Protein AF-A0A9D1R041-F1 (afdb_monomer)

Secondary structure (DSSP, 8-state):
-PPPHHHHHHHHHHHHHHHHHHHHTTS-EEEEHHHH-TT-SB-TTTSSBPHHHHHHHHHHHHHHHTTSEE-SEEETTEEEEEEE-HHHHHHHHS--TTS-SS--HHHHHHHHHHHT-HHHHHHHHHHHHHHHHHTS---------

Radius of gyration: 16.15 Å; Cα contacts (8 Å, |Δi|>4): 208; chains: 1; bounding box: 32×43×57 Å

Organism: NCBI:txid2838482

pLDDT: mean 85.22, std 13.16, range [47.84, 97.69]

Solvent-accessible surface area (backbone atoms only — not comparable to full-atom values): 7957 Å² total; per-residue (Å²): 132,82,73,57,69,69,59,51,50,38,24,50,31,49,31,39,50,49,30,56,32,62,74,39,58,91,52,58,41,70,49,42,38,46,79,50,35,84,71,14,43,65,36,88,88,74,70,40,63,28,77,50,20,48,48,44,50,52,42,53,54,50,39,35,77,70,47,32,33,46,60,78,45,83,48,99,59,38,35,32,54,30,32,60,29,71,58,29,48,52,32,26,60,38,62,48,87,88,48,98,52,100,47,26,38,41,59,48,24,37,50,22,59,75,67,69,38,64,72,57,21,46,53,38,38,52,50,36,58,59,49,48,56,78,70,53,81,76,81,73,79,77,76,73,130

Nearest PDB structures (foldseek):
  6qpw-assembly1_B  TM=5.781E-01  e=1.685E+00  Saccharomyces cerevisiae S288C
  4a0c-assembly2_C  TM=5.973E-01  e=3.745E+00  Homo sapiens
  1fp1-assembly1_D-2  TM=3.975E-01  e=1.267E+00  Medicago sativa
  5xg3-assembly1_C  TM=4.907E-01  e=4.197E+00  Bacillus subtilis
  5vxj-assembly2_C  TM=2.652E-01  e=6.391E-01  Shigella flexneri

Foldseek 3Di:
DDDDPLLLLLLQLLLQLLLVQVVQPPFFDKDFLCSSPVQWDQDPVPRATDPSVVSNLVSVVVCVVLQQWDFDDDDSGMTGRIHGDPLNVVLQQPDPPVDPDPHGLNRQSNVCSVVVPSVSSSVSSVSSVVSSVVVDPPPPPPPPD

Sequence (145 aa):
MSLPPNIERFNQNAAKIFSLLYESFPVPRSIGIGEIDIDAELSEATGELTPAGEVAHATFIWLEGSGYITFRKNMEVLFTDCVLTAKGLEVLNAIPSSLSTSQTAGEFVSKAVKAGAAESVSSAVKFILAKGIEYVPLVINTVSN

Mean predicted aligned error: 7.16 Å

Structure (mmCIF, N/CA/C/O backbone):
data_AF-A0A9D1R041-F1
#
_entry.id   AF-A0A9D1R041-F1
#
loop_
_atom_site.group_PDB
_atom_site.id
_atom_site.type_symbol
_atom_site.label_atom_id
_atom_site.label_alt_id
_atom_site.label_comp_id
_atom_site.label_asym_id
_atom_site.label_entity_id
_atom_site.label_seq_id
_atom_site.pdbx_PDB_ins_code
_atom_site.Cartn_x
_atom_site.Cartn_y
_atom_site.Cartn_z
_atom_site.occupancy
_atom_site.B_iso_or_equiv
_atom_site.auth_seq_id
_atom_site.auth_comp_id
_atom_site.auth_asym_id
_atom_site.auth_atom_id
_atom_site.pdbx_PDB_model_num
ATOM 1 N N . MET A 1 1 ? 16.882 14.931 10.223 1.00 52.47 1 MET A N 1
ATOM 2 C CA . MET A 1 1 ? 17.410 14.156 9.078 1.00 52.47 1 MET A CA 1
ATOM 3 C C . MET A 1 1 ? 16.246 13.845 8.160 1.00 52.47 1 MET A C 1
ATOM 5 O O . MET A 1 1 ? 15.192 13.495 8.679 1.00 52.47 1 MET A O 1
ATOM 9 N N . SER A 1 2 ? 16.407 14.018 6.848 1.00 76.62 2 SER A N 1
ATOM 10 C CA . SER A 1 2 ? 15.427 13.552 5.860 1.00 76.62 2 SER A CA 1
ATOM 11 C C . SER A 1 2 ? 15.395 12.020 5.826 1.00 76.62 2 SER A C 1
ATOM 13 O O . SER A 1 2 ? 16.384 11.367 6.168 1.00 76.62 2 SER A O 1
ATOM 15 N N . LEU A 1 3 ? 14.248 11.444 5.463 1.00 79.06 3 LEU A N 1
ATOM 16 C CA . LEU A 1 3 ? 14.110 9.997 5.298 1.00 79.06 3 LEU A CA 1
ATOM 17 C C . LEU A 1 3 ? 14.921 9.511 4.081 1.00 79.06 3 LEU A C 1
ATOM 19 O O . LEU A 1 3 ? 15.037 10.247 3.097 1.00 79.06 3 LEU A O 1
ATOM 23 N N . PRO A 1 4 ? 15.471 8.281 4.114 1.00 90.56 4 PRO A N 1
ATOM 24 C CA . PRO A 1 4 ? 16.043 7.663 2.924 1.00 90.56 4 PRO A CA 1
ATOM 25 C C . PRO A 1 4 ? 14.993 7.564 1.800 1.00 90.56 4 PRO A C 1
ATOM 27 O O . PRO A 1 4 ? 13.846 7.226 2.103 1.00 90.56 4 PRO A O 1
ATOM 30 N N . PRO A 1 5 ? 15.361 7.769 0.519 1.00 89.19 5 PRO A N 1
ATOM 31 C CA . PRO A 1 5 ? 14.401 7.806 -0.591 1.00 89.19 5 PRO A CA 1
ATOM 32 C C . PRO A 1 5 ? 13.494 6.573 -0.682 1.00 89.19 5 PRO A C 1
ATOM 34 O O . PRO A 1 5 ? 12.284 6.711 -0.830 1.00 89.19 5 PRO A O 1
ATOM 37 N N . ASN A 1 6 ? 14.046 5.368 -0.501 1.00 91.31 6 ASN A N 1
ATOM 38 C CA . ASN A 1 6 ? 13.250 4.138 -0.554 1.00 91.31 6 ASN A CA 1
ATOM 39 C C . ASN A 1 6 ? 12.278 4.009 0.625 1.00 91.31 6 ASN A C 1
ATOM 41 O O . ASN A 1 6 ? 11.203 3.450 0.453 1.00 91.31 6 ASN A O 1
ATOM 45 N N . ILE A 1 7 ? 12.626 4.530 1.809 1.00 92.12 7 ILE A N 1
ATOM 46 C CA . ILE A 1 7 ? 11.721 4.527 2.969 1.00 92.12 7 ILE A CA 1
ATOM 47 C C . ILE A 1 7 ? 10.592 5.536 2.764 1.00 92.12 7 ILE A C 1
ATOM 49 O O . ILE A 1 7 ? 9.445 5.239 3.084 1.00 92.12 7 ILE A O 1
ATOM 53 N N . GLU A 1 8 ? 10.901 6.712 2.216 1.00 90.94 8 GLU A N 1
ATOM 54 C CA . GLU A 1 8 ? 9.884 7.709 1.873 1.00 90.94 8 GLU A CA 1
ATOM 55 C C . GLU A 1 8 ? 8.896 7.137 0.848 1.00 90.94 8 GLU A C 1
ATOM 57 O O . GLU A 1 8 ? 7.685 7.166 1.064 1.00 90.94 8 GLU A O 1
ATOM 62 N N . ARG A 1 9 ? 9.415 6.525 -0.220 1.00 93.50 9 ARG A N 1
ATOM 63 C CA . ARG A 1 9 ? 8.599 5.931 -1.281 1.00 93.50 9 ARG A CA 1
ATOM 64 C C . ARG A 1 9 ? 7.807 4.715 -0.802 1.00 93.50 9 ARG A C 1
ATOM 66 O O . ARG A 1 9 ? 6.626 4.596 -1.109 1.00 93.50 9 ARG A O 1
ATOM 73 N N . PHE A 1 10 ? 8.402 3.866 0.037 1.00 95.44 10 PHE A N 1
ATOM 74 C CA . PHE A 1 10 ? 7.684 2.796 0.731 1.00 95.44 10 PHE A CA 1
ATOM 75 C C . PHE A 1 10 ? 6.507 3.339 1.553 1.00 95.44 10 PHE A C 1
ATOM 77 O O . PHE A 1 10 ? 5.404 2.808 1.451 1.00 95.44 10 PHE A O 1
ATOM 84 N N . ASN A 1 11 ? 6.698 4.412 2.332 1.00 91.19 11 ASN A N 1
ATOM 85 C CA . ASN A 1 11 ? 5.610 5.006 3.116 1.00 91.19 11 ASN A CA 1
ATOM 86 C C . ASN A 1 11 ? 4.485 5.526 2.210 1.00 91.19 11 ASN A C 1
ATOM 88 O O . ASN A 1 11 ? 3.309 5.321 2.503 1.00 91.19 11 ASN A O 1
ATOM 92 N N . GLN A 1 12 ? 4.828 6.176 1.100 1.00 93.31 12 GLN A N 1
ATOM 93 C CA . GLN A 1 12 ? 3.844 6.676 0.138 1.00 93.31 12 GLN A CA 1
ATOM 94 C C . GLN A 1 12 ? 3.044 5.531 -0.494 1.00 93.31 12 GLN A C 1
ATOM 96 O O . GLN A 1 12 ? 1.809 5.550 -0.474 1.00 93.31 12 GLN A O 1
ATOM 101 N N . ASN A 1 13 ? 3.739 4.489 -0.946 1.00 96.44 13 ASN A N 1
ATOM 102 C CA . ASN A 1 13 ? 3.132 3.309 -1.552 1.00 96.44 13 ASN A CA 1
ATOM 103 C C . ASN A 1 13 ? 2.242 2.560 -0.555 1.00 96.44 13 ASN A C 1
ATOM 105 O O . ASN A 1 13 ? 1.091 2.246 -0.860 1.00 96.44 13 ASN A O 1
ATOM 109 N N . ALA A 1 14 ? 2.727 2.336 0.668 1.00 95.88 14 ALA A N 1
ATOM 110 C CA . ALA A 1 14 ? 1.966 1.665 1.714 1.00 95.88 14 ALA A CA 1
ATOM 111 C C . ALA A 1 14 ? 0.690 2.440 2.067 1.00 95.88 14 ALA A C 1
ATOM 113 O O . ALA A 1 14 ? -0.386 1.850 2.145 1.00 95.88 14 ALA A O 1
ATOM 114 N N . ALA A 1 15 ? 0.775 3.764 2.215 1.00 92.31 15 ALA A N 1
ATOM 115 C CA . ALA A 1 15 ? -0.396 4.600 2.458 1.00 92.31 15 ALA A CA 1
ATOM 116 C C . ALA A 1 15 ? -1.415 4.526 1.319 1.00 92.31 15 ALA A C 1
ATOM 118 O O . ALA A 1 15 ? -2.615 4.415 1.573 1.00 92.31 15 ALA A O 1
ATOM 119 N N . LYS A 1 16 ? -0.955 4.550 0.064 1.00 95.62 16 LYS A N 1
ATOM 120 C CA . LYS A 1 16 ? -1.837 4.435 -1.098 1.00 95.62 16 LYS A CA 1
ATOM 121 C C . LYS A 1 16 ? -2.551 3.083 -1.129 1.00 95.62 16 LYS A C 1
ATOM 123 O O . LYS A 1 16 ? -3.771 3.056 -1.287 1.00 95.62 16 LYS A O 1
ATOM 128 N N . ILE A 1 17 ? -1.827 1.989 -0.894 1.00 96.81 17 ILE A N 1
ATOM 129 C CA . ILE A 1 17 ? -2.387 0.632 -0.808 1.00 96.81 17 ILE A CA 1
ATOM 130 C C . ILE A 1 17 ? -3.416 0.549 0.323 1.00 96.81 17 ILE A C 1
ATOM 132 O O . ILE A 1 17 ? -4.549 0.127 0.092 1.00 96.81 17 ILE A O 1
ATOM 136 N N . PHE A 1 18 ? -3.067 1.009 1.527 1.00 94.81 18 PHE A N 1
ATOM 137 C CA . PHE A 1 18 ? -3.993 1.012 2.659 1.00 94.81 18 PHE A CA 1
ATOM 138 C C . PHE A 1 18 ? -5.241 1.844 2.386 1.00 94.81 18 PHE A C 1
ATOM 140 O O . PHE A 1 18 ? -6.335 1.379 2.679 1.00 94.81 18 PHE A O 1
ATOM 147 N N . SER A 1 19 ? -5.109 3.026 1.780 1.00 92.25 19 SER A N 1
ATOM 148 C CA . SER A 1 19 ? -6.258 3.855 1.406 1.00 92.25 19 SER A CA 1
ATOM 149 C C . SER A 1 19 ? -7.187 3.129 0.432 1.00 92.25 19 SER A C 1
ATOM 151 O O . SER A 1 19 ? -8.397 3.117 0.643 1.00 92.25 19 SER A O 1
ATOM 153 N N . LEU A 1 20 ? -6.637 2.520 -0.624 1.00 95.25 20 LEU A N 1
ATOM 154 C CA . LEU A 1 20 ? -7.424 1.807 -1.636 1.00 95.25 20 LEU A CA 1
ATOM 155 C C . LEU A 1 20 ? -8.168 0.611 -1.032 1.00 95.25 20 LEU A C 1
ATOM 157 O O . LEU A 1 20 ? -9.338 0.379 -1.344 1.00 95.25 20 LEU A O 1
ATOM 161 N N . LEU A 1 21 ? -7.502 -0.145 -0.159 1.00 95.50 21 LEU A N 1
ATOM 162 C CA . LEU A 1 21 ? -8.081 -1.332 0.465 1.00 95.50 21 LEU A CA 1
ATOM 163 C C . LEU A 1 21 ? -9.053 -0.989 1.596 1.00 95.50 21 LEU A C 1
ATOM 165 O O . LEU A 1 21 ? -10.057 -1.674 1.746 1.00 95.50 21 LEU A O 1
ATOM 169 N N . TYR A 1 22 ? -8.811 0.087 2.343 1.00 90.50 22 TYR A N 1
ATOM 170 C CA . TYR A 1 22 ? -9.744 0.586 3.354 1.00 90.50 22 TYR A CA 1
ATOM 171 C C . TYR A 1 22 ? -11.069 1.028 2.724 1.00 90.50 22 TYR A C 1
ATOM 173 O O . TYR A 1 22 ? -12.134 0.708 3.238 1.00 90.50 22 TYR A O 1
ATOM 181 N N . GLU A 1 23 ? -11.010 1.703 1.574 1.00 90.38 23 GLU A N 1
ATOM 182 C CA . GLU A 1 23 ? -12.202 2.171 0.855 1.00 90.38 23 GLU A CA 1
ATOM 183 C C . GLU A 1 23 ? -12.979 1.053 0.150 1.00 90.38 23 GLU A C 1
ATOM 185 O O . GLU A 1 23 ? -14.174 1.204 -0.097 1.00 90.38 23 GLU A O 1
ATOM 190 N N . SER A 1 24 ? -12.316 -0.053 -0.198 1.00 94.56 24 SER A N 1
ATOM 191 C CA . SER A 1 24 ? -12.946 -1.190 -0.886 1.00 94.56 24 SER A CA 1
ATOM 192 C C . SER A 1 24 ? -13.362 -2.323 0.049 1.00 94.56 24 SER A C 1
ATOM 194 O O . SER A 1 24 ? -14.181 -3.153 -0.342 1.00 94.56 24 SER A O 1
ATOM 196 N N . PHE A 1 25 ? -12.862 -2.357 1.287 1.00 91.50 25 PHE A N 1
ATOM 197 C CA . PHE A 1 25 ? -13.182 -3.411 2.246 1.00 91.50 25 PHE A CA 1
ATOM 198 C C . PHE A 1 25 ? -14.704 -3.542 2.480 1.00 91.50 25 PHE A C 1
ATOM 200 O O . PHE A 1 25 ? -15.387 -2.532 2.655 1.00 91.50 25 PHE A O 1
ATOM 207 N N . PRO A 1 26 ? -15.261 -4.772 2.536 1.00 93.38 26 PRO A N 1
ATOM 208 C CA . PRO A 1 26 ? -14.586 -6.075 2.459 1.00 93.38 26 PRO A CA 1
ATOM 209 C C . PRO A 1 26 ? -14.443 -6.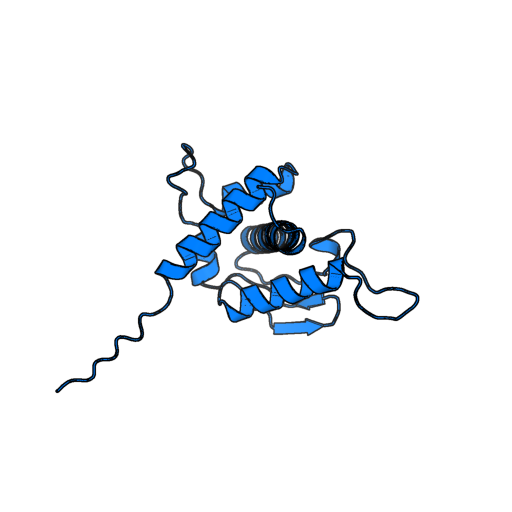642 1.037 1.00 93.38 26 PRO A C 1
ATOM 211 O O . PRO A 1 26 ? -14.053 -7.797 0.884 1.00 93.38 26 PRO A O 1
ATOM 214 N N . VAL A 1 27 ? -14.792 -5.883 -0.003 1.00 97.06 27 VAL A N 1
ATOM 215 C CA . VAL A 1 27 ? -14.776 -6.355 -1.392 1.00 97.06 27 VAL A CA 1
ATOM 216 C C . VAL A 1 27 ? -13.336 -6.351 -1.922 1.00 97.06 27 VAL A C 1
ATOM 218 O O . VAL A 1 27 ? -12.717 -5.287 -1.968 1.00 97.06 27 VAL A O 1
ATOM 221 N N . PRO A 1 28 ? -12.782 -7.502 -2.353 1.00 96.25 28 PRO A N 1
ATOM 222 C CA . PRO A 1 28 ? -11.441 -7.543 -2.922 1.00 96.25 28 PRO A CA 1
ATOM 223 C C . PRO A 1 28 ? -11.328 -6.688 -4.186 1.00 96.25 28 PRO A C 1
ATOM 225 O O . PRO A 1 28 ? -12.255 -6.626 -4.998 1.00 96.25 28 PRO A O 1
ATOM 228 N N . ARG A 1 29 ? -10.167 -6.062 -4.379 1.00 96.50 29 ARG A N 1
ATOM 229 C CA . ARG A 1 29 ? -9.889 -5.172 -5.512 1.00 96.50 29 ARG A CA 1
ATOM 230 C C . ARG A 1 29 ? -8.597 -5.571 -6.216 1.00 96.50 29 ARG A C 1
ATOM 232 O O . ARG A 1 29 ? -7.650 -6.013 -5.579 1.00 96.50 29 ARG A O 1
ATOM 239 N N . SER A 1 30 ? -8.545 -5.388 -7.534 1.00 97.31 30 SER A N 1
ATOM 240 C CA . SER A 1 30 ? -7.278 -5.457 -8.274 1.00 97.31 30 SER A CA 1
ATOM 241 C C . SER A 1 30 ? -6.584 -4.095 -8.256 1.00 97.31 30 SER A C 1
ATOM 243 O O . SER A 1 30 ? -7.258 -3.076 -8.412 1.00 97.31 30 SER A O 1
ATOM 245 N N . ILE A 1 31 ? -5.270 -4.079 -8.032 1.00 97.56 31 ILE A N 1
ATOM 246 C CA . ILE A 1 31 ? -4.461 -2.859 -7.908 1.00 97.56 31 ILE A CA 1
ATOM 247 C C . ILE A 1 31 ? -3.239 -2.988 -8.816 1.00 97.56 31 ILE A C 1
ATOM 249 O O . ILE A 1 31 ? -2.410 -3.883 -8.622 1.00 97.56 31 ILE A O 1
ATOM 253 N N . GLY A 1 32 ? -3.143 -2.107 -9.812 1.00 96.56 32 GLY A N 1
ATOM 254 C CA . GLY A 1 32 ? -1.962 -1.990 -10.665 1.00 96.56 32 GLY A CA 1
ATOM 255 C C . GLY A 1 32 ? -0.853 -1.169 -10.006 1.00 96.56 32 GLY A C 1
ATOM 256 O O . GLY A 1 32 ? -1.139 -0.255 -9.233 1.00 96.56 32 GLY A O 1
ATOM 257 N N . ILE A 1 33 ? 0.413 -1.440 -10.333 1.00 94.50 33 ILE A N 1
ATOM 258 C CA . ILE A 1 33 ? 1.546 -0.691 -9.756 1.00 94.50 33 ILE A CA 1
ATOM 259 C C . ILE A 1 33 ? 1.478 0.817 -10.060 1.00 94.50 33 ILE A C 1
ATOM 261 O O . ILE A 1 33 ? 1.752 1.623 -9.174 1.00 94.50 33 ILE A O 1
ATOM 265 N N . GLY A 1 34 ? 0.982 1.195 -11.243 1.00 93.75 34 GLY A N 1
ATOM 266 C CA . GLY A 1 34 ? 0.777 2.593 -11.636 1.00 93.75 34 GLY A CA 1
ATOM 267 C C . GLY A 1 34 ? -0.337 3.315 -10.862 1.00 93.75 34 GLY A C 1
ATOM 268 O O . GLY A 1 34 ? -0.369 4.541 -10.810 1.00 93.75 34 GLY A O 1
ATOM 269 N N . GLU A 1 35 ? -1.263 2.582 -10.224 1.00 94.62 35 GLU A N 1
ATOM 270 C CA . GLU A 1 35 ? -2.253 3.182 -9.310 1.00 94.62 35 GLU A CA 1
ATOM 271 C C . GLU A 1 35 ? -1.633 3.550 -7.954 1.00 94.62 35 GLU A C 1
ATOM 273 O O . GLU A 1 35 ? -2.184 4.382 -7.224 1.00 94.62 35 GLU A O 1
ATOM 278 N N . ILE A 1 36 ? -0.522 2.902 -7.599 1.00 93.56 36 ILE A N 1
ATOM 279 C CA . ILE A 1 36 ? 0.206 3.115 -6.347 1.00 93.56 36 ILE A CA 1
ATOM 280 C C . ILE A 1 36 ? 1.136 4.313 -6.503 1.00 93.56 36 ILE A C 1
ATOM 282 O O . ILE A 1 36 ? 1.164 5.194 -5.644 1.00 93.56 36 ILE A O 1
ATOM 286 N N . ASP A 1 37 ? 1.864 4.332 -7.615 1.00 93.62 37 ASP A N 1
ATOM 287 C CA . ASP A 1 37 ? 2.910 5.292 -7.910 1.00 93.62 37 ASP A CA 1
ATOM 288 C C . ASP A 1 37 ? 2.922 5.594 -9.408 1.00 93.62 37 ASP A C 1
ATOM 290 O O . ASP A 1 37 ? 2.995 4.684 -10.227 1.00 93.62 37 ASP A O 1
ATOM 294 N N . ILE A 1 38 ? 2.845 6.871 -9.773 1.00 91.50 38 ILE A N 1
ATOM 295 C CA . ILE A 1 38 ? 2.724 7.276 -11.176 1.00 91.50 38 ILE A CA 1
ATOM 296 C C . ILE A 1 38 ? 3.978 6.952 -12.000 1.00 91.50 38 ILE A C 1
ATOM 298 O O . ILE A 1 38 ? 3.863 6.772 -13.206 1.00 91.50 38 ILE A O 1
ATOM 302 N N . ASP A 1 39 ? 5.150 6.837 -11.365 1.00 92.88 39 ASP A N 1
ATOM 303 C CA . ASP A 1 39 ? 6.390 6.474 -12.063 1.00 92.88 39 ASP A CA 1
ATOM 304 C C . ASP A 1 39 ? 6.604 4.946 -12.119 1.00 92.88 39 ASP A C 1
ATOM 306 O O . ASP A 1 39 ? 7.622 4.474 -12.639 1.00 92.88 39 ASP A O 1
ATOM 310 N N . ALA A 1 40 ? 5.704 4.156 -11.518 1.00 93.69 40 ALA A N 1
ATOM 311 C CA . ALA A 1 40 ? 5.791 2.701 -11.485 1.00 93.69 40 ALA A CA 1
ATOM 312 C C . ALA A 1 40 ? 5.181 2.080 -12.744 1.00 93.69 40 ALA A C 1
ATOM 314 O O . ALA A 1 40 ? 3.963 1.964 -12.886 1.00 93.69 40 ALA A O 1
ATOM 315 N N . GLU A 1 41 ? 6.053 1.612 -13.629 1.00 93.25 41 GLU A N 1
ATOM 316 C CA . GLU A 1 41 ? 5.688 1.010 -14.909 1.00 93.25 41 GLU A CA 1
ATOM 317 C C . GLU A 1 41 ? 6.720 -0.041 -15.341 1.00 93.25 41 GLU A C 1
ATOM 319 O O . GLU A 1 41 ? 7.710 -0.282 -14.642 1.00 93.25 41 GLU A O 1
ATOM 324 N N . LEU A 1 42 ? 6.480 -0.672 -16.494 1.00 92.94 42 LEU A N 1
ATOM 325 C CA . LEU A 1 42 ? 7.498 -1.453 -17.192 1.00 92.94 42 LEU A CA 1
ATOM 326 C C . LEU A 1 42 ? 8.260 -0.535 -18.139 1.00 92.94 42 LEU A C 1
ATOM 328 O O . LEU A 1 42 ? 7.666 0.143 -18.974 1.00 92.94 42 LEU A O 1
ATOM 332 N N . SER A 1 43 ? 9.580 -0.563 -18.034 1.00 91.25 43 SER A N 1
ATOM 333 C CA . SER A 1 43 ? 10.482 0.065 -18.987 1.00 91.25 43 SER A CA 1
ATOM 334 C C . SER A 1 43 ? 10.238 -0.513 -20.380 1.00 91.25 43 SER A C 1
ATOM 336 O O . SER A 1 43 ? 10.443 -1.704 -20.606 1.00 91.25 43 SER A O 1
ATOM 338 N N . GLU A 1 44 ? 9.864 0.328 -21.345 1.00 89.81 44 GLU A N 1
ATOM 339 C CA . GLU A 1 44 ? 9.681 -0.105 -22.739 1.00 89.81 44 GLU A CA 1
ATOM 340 C C . GLU A 1 44 ? 10.969 -0.682 -23.349 1.00 89.81 44 GLU A C 1
ATOM 342 O O . GLU A 1 44 ? 10.922 -1.527 -24.241 1.00 89.81 44 GLU A O 1
ATOM 347 N N . ALA A 1 45 ? 12.130 -0.230 -22.866 1.00 91.50 45 ALA A N 1
ATOM 348 C CA . ALA A 1 45 ? 13.429 -0.632 -23.388 1.00 91.50 45 ALA A CA 1
ATOM 349 C C . ALA A 1 45 ? 13.880 -2.011 -22.885 1.00 91.50 45 ALA A C 1
ATOM 351 O O . ALA A 1 45 ? 14.559 -2.732 -23.615 1.00 91.50 45 ALA A O 1
ATOM 352 N N . THR A 1 46 ? 13.546 -2.359 -21.640 1.00 92.88 46 THR A N 1
ATOM 353 C CA . THR A 1 46 ? 14.042 -3.583 -20.983 1.00 92.88 46 THR A CA 1
ATOM 354 C C . THR A 1 46 ? 12.943 -4.600 -20.700 1.00 92.88 46 THR A C 1
ATOM 356 O O . THR A 1 46 ? 13.244 -5.775 -20.523 1.00 92.88 46 THR A O 1
ATOM 359 N N . GLY A 1 47 ? 11.679 -4.176 -20.679 1.00 92.19 47 GLY A N 1
ATOM 360 C CA . GLY A 1 47 ? 10.552 -4.984 -20.219 1.00 92.19 47 GLY A CA 1
ATOM 361 C C . GLY A 1 47 ? 10.557 -5.238 -18.711 1.00 92.19 47 GLY A C 1
ATOM 362 O O . GLY A 1 47 ? 9.753 -6.032 -18.248 1.00 92.19 47 GLY A O 1
ATOM 363 N N . GLU A 1 48 ? 11.449 -4.590 -17.958 1.00 93.62 48 GLU A N 1
ATOM 364 C CA . GLU A 1 48 ? 11.582 -4.732 -16.505 1.00 93.62 48 GLU A CA 1
ATOM 365 C C . GLU A 1 48 ? 10.876 -3.584 -15.782 1.00 93.62 48 GLU A C 1
ATOM 367 O O . GLU A 1 48 ? 10.629 -2.523 -16.361 1.00 93.62 48 GLU A O 1
ATOM 372 N N . LEU A 1 49 ? 10.586 -3.764 -14.494 1.00 94.38 49 LEU A N 1
ATOM 373 C CA . LEU A 1 49 ? 10.053 -2.690 -13.662 1.00 94.38 49 LEU A CA 1
ATOM 374 C C . LEU A 1 49 ? 11.018 -1.500 -13.611 1.00 94.38 49 LEU A C 1
ATOM 376 O O . LEU A 1 49 ? 12.229 -1.656 -13.468 1.00 94.38 49 LEU A O 1
ATOM 380 N N . THR A 1 50 ? 10.474 -0.285 -13.667 1.00 95.44 50 THR A N 1
ATOM 381 C CA . THR A 1 50 ? 11.246 0.902 -13.286 1.00 95.44 50 THR A CA 1
ATOM 382 C C . THR A 1 50 ? 11.663 0.798 -11.812 1.00 95.44 50 THR A C 1
ATOM 384 O O . THR A 1 50 ? 10.993 0.115 -11.033 1.00 95.44 50 THR A O 1
ATOM 387 N N . PRO A 1 51 ? 12.692 1.533 -11.349 1.00 94.75 51 PRO A N 1
ATOM 388 C CA . PRO A 1 51 ? 13.043 1.551 -9.925 1.00 94.75 51 PRO A CA 1
ATOM 389 C C . PRO A 1 51 ? 11.869 1.941 -9.006 1.00 94.75 51 PRO A C 1
ATOM 391 O O . PRO A 1 51 ? 11.781 1.499 -7.863 1.00 94.75 51 PRO A O 1
ATOM 394 N N . ALA A 1 52 ? 10.938 2.763 -9.502 1.00 94.75 52 ALA A N 1
ATOM 395 C CA . ALA A 1 52 ? 9.685 3.063 -8.814 1.00 94.75 52 ALA A CA 1
ATOM 396 C C . ALA A 1 52 ? 8.768 1.833 -8.732 1.00 94.75 52 ALA A C 1
ATOM 398 O O . ALA A 1 52 ? 8.248 1.518 -7.660 1.00 94.75 52 ALA A O 1
ATOM 399 N N . GLY A 1 53 ? 8.615 1.124 -9.856 1.00 95.31 53 GLY A N 1
ATOM 400 C CA . GLY A 1 53 ? 7.868 -0.125 -9.962 1.00 95.31 53 GLY A CA 1
ATOM 401 C C . GLY A 1 53 ? 8.400 -1.212 -9.039 1.00 95.31 53 GLY A C 1
ATOM 402 O O . GLY A 1 53 ? 7.611 -1.858 -8.353 1.00 95.31 53 GLY A O 1
ATOM 403 N N . GLU A 1 54 ? 9.721 -1.354 -8.930 1.00 95.81 54 GLU A N 1
ATOM 404 C CA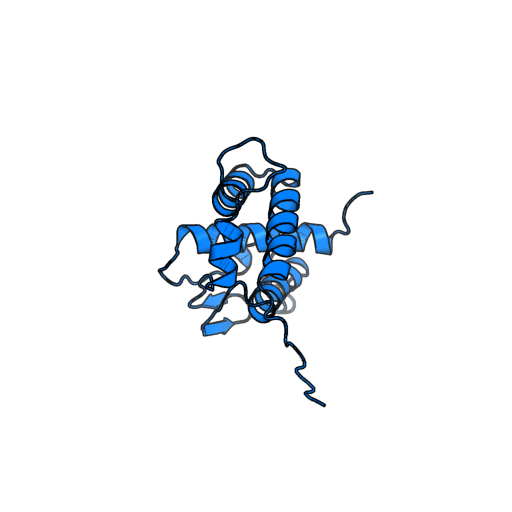 . GLU A 1 54 ? 10.356 -2.292 -8.000 1.00 95.81 54 GLU A CA 1
ATOM 405 C C . GLU A 1 54 ? 9.981 -1.989 -6.545 1.00 95.81 54 GLU A C 1
ATOM 407 O O . GLU A 1 54 ? 9.590 -2.889 -5.801 1.00 95.81 54 GLU A O 1
ATOM 412 N N . VAL A 1 55 ? 10.039 -0.718 -6.127 1.00 96.50 55 VAL A N 1
ATO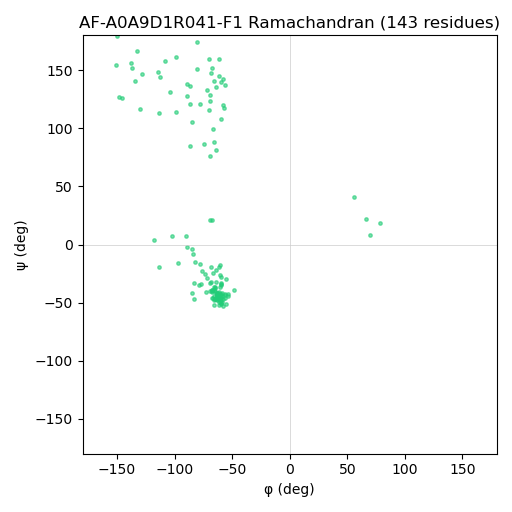M 413 C CA . VAL A 1 55 ? 9.669 -0.324 -4.758 1.00 96.50 55 VAL A CA 1
ATOM 414 C C . VAL A 1 55 ? 8.172 -0.516 -4.515 1.00 96.50 55 VAL A C 1
ATOM 416 O O . VAL A 1 55 ? 7.782 -0.964 -3.435 1.00 96.50 55 VAL A O 1
ATOM 419 N N . ALA A 1 56 ? 7.316 -0.206 -5.491 1.00 96.12 56 ALA A N 1
ATOM 420 C CA . ALA A 1 56 ? 5.873 -0.420 -5.397 1.00 96.12 56 ALA A CA 1
ATOM 421 C C . ALA A 1 56 ? 5.525 -1.912 -5.261 1.00 96.12 56 ALA A C 1
ATOM 423 O O . ALA A 1 56 ? 4.783 -2.294 -4.351 1.00 96.12 56 ALA A O 1
ATOM 424 N N . HIS A 1 57 ? 6.127 -2.759 -6.099 1.00 96.38 57 HIS A N 1
ATOM 425 C CA . HIS A 1 57 ? 5.976 -4.213 -6.050 1.00 96.38 57 HIS A CA 1
ATOM 426 C C . HIS A 1 57 ? 6.470 -4.780 -4.716 1.00 96.38 57 HIS A C 1
ATOM 428 O O . HIS A 1 57 ? 5.709 -5.429 -3.996 1.00 96.38 57 HIS A O 1
ATOM 434 N N . ALA A 1 58 ? 7.696 -4.435 -4.310 1.00 96.94 58 ALA A N 1
ATOM 435 C CA . ALA A 1 58 ? 8.280 -4.879 -3.047 1.00 96.94 58 ALA A CA 1
ATOM 436 C C . ALA A 1 58 ? 7.460 -4.431 -1.827 1.00 96.94 58 ALA A C 1
ATOM 438 O O . ALA A 1 58 ? 7.365 -5.168 -0.845 1.00 96.94 58 ALA A O 1
ATOM 439 N N . THR A 1 59 ? 6.822 -3.256 -1.889 1.00 97.50 59 THR A N 1
ATOM 440 C CA . THR A 1 59 ? 5.918 -2.782 -0.831 1.00 97.50 59 THR A CA 1
ATOM 441 C C . THR A 1 59 ? 4.713 -3.713 -0.680 1.00 97.50 59 THR A C 1
ATOM 443 O O . THR A 1 59 ? 4.383 -4.094 0.443 1.00 97.50 59 THR A O 1
ATOM 446 N N . PHE A 1 60 ? 4.089 -4.135 -1.784 1.00 95.94 60 PHE A N 1
ATOM 447 C CA . PHE A 1 60 ? 2.983 -5.101 -1.763 1.00 95.94 60 PHE A CA 1
ATOM 448 C C . PHE A 1 60 ? 3.393 -6.427 -1.119 1.00 95.94 60 PHE A C 1
ATOM 450 O O . PHE A 1 60 ? 2.720 -6.903 -0.201 1.00 95.94 60 PHE A O 1
ATOM 457 N N . ILE A 1 61 ? 4.524 -6.986 -1.561 1.00 97.25 61 ILE A N 1
ATOM 458 C CA . ILE A 1 61 ? 5.059 -8.247 -1.033 1.00 97.25 61 ILE A CA 1
ATOM 459 C C . ILE A 1 61 ? 5.359 -8.132 0.460 1.00 97.25 61 ILE A C 1
ATOM 461 O O . ILE A 1 61 ? 5.018 -9.020 1.240 1.00 97.25 61 ILE A O 1
ATOM 465 N N . TRP A 1 62 ? 5.958 -7.022 0.889 1.00 97.69 62 TRP A N 1
ATOM 466 C CA . TRP A 1 62 ? 6.290 -6.819 2.293 1.00 97.69 62 TRP A CA 1
ATOM 467 C C . TRP A 1 62 ? 5.042 -6.677 3.173 1.00 97.69 62 TRP A C 1
ATOM 469 O O . TRP A 1 62 ? 4.995 -7.241 4.269 1.00 97.69 62 TRP A O 1
ATOM 479 N N . LEU A 1 63 ? 4.017 -5.952 2.708 1.00 97.19 63 LEU A N 1
ATOM 480 C CA . LEU A 1 63 ? 2.757 -5.784 3.437 1.00 97.19 63 LEU A CA 1
ATOM 481 C C . LEU A 1 63 ? 1.987 -7.102 3.575 1.00 97.19 63 LEU A C 1
ATOM 483 O O . LEU A 1 63 ? 1.424 -7.359 4.645 1.00 97.19 63 LEU A O 1
ATOM 487 N N . GLU A 1 64 ? 1.983 -7.935 2.531 1.00 96.88 64 GLU A N 1
ATOM 488 C CA . GLU A 1 64 ? 1.407 -9.282 2.575 1.00 96.88 64 GLU A CA 1
ATOM 489 C C . GLU A 1 64 ? 2.195 -10.186 3.529 1.00 96.88 64 GLU A C 1
ATOM 491 O O . GLU A 1 64 ? 1.616 -10.743 4.461 1.00 96.88 64 GLU A O 1
ATOM 496 N N . GLY A 1 65 ? 3.521 -10.266 3.374 1.00 95.88 65 GLY A N 1
ATOM 497 C CA . GLY A 1 65 ? 4.388 -11.070 4.242 1.00 95.88 65 GLY A CA 1
ATOM 498 C C . GLY A 1 65 ? 4.347 -10.639 5.713 1.00 95.88 65 GLY A C 1
ATOM 499 O O . GLY A 1 65 ? 4.536 -11.454 6.614 1.00 95.88 65 GLY A O 1
ATOM 500 N N . SER A 1 66 ? 4.033 -9.369 5.972 1.00 94.44 66 SER A N 1
ATOM 501 C CA . SER A 1 66 ? 3.815 -8.825 7.320 1.00 94.44 66 SER A CA 1
ATOM 502 C C . SER A 1 66 ? 2.387 -9.035 7.844 1.00 94.44 66 SER A C 1
ATOM 504 O O . SER A 1 66 ? 2.085 -8.677 8.989 1.00 94.44 66 SER A O 1
ATOM 506 N N . GLY A 1 67 ? 1.502 -9.599 7.022 1.00 94.44 67 GLY A N 1
ATOM 507 C CA . GLY A 1 67 ? 0.139 -9.977 7.364 1.00 94.44 67 GLY A CA 1
ATOM 508 C C . GLY A 1 67 ? -0.855 -8.822 7.408 1.00 94.44 67 GLY A C 1
ATOM 509 O O . GLY A 1 67 ? -1.890 -8.977 8.046 1.00 94.44 67 GLY A O 1
ATOM 510 N N . TYR A 1 68 ? -0.573 -7.667 6.798 1.00 95.25 68 TYR A N 1
ATOM 511 C CA . TYR A 1 68 ? -1.520 -6.539 6.760 1.00 95.25 68 TYR A CA 1
ATOM 512 C C . TYR A 1 68 ? -2.561 -6.676 5.646 1.00 95.25 68 TYR A C 1
ATOM 514 O O . TYR A 1 68 ? -3.705 -6.244 5.795 1.00 95.25 68 TYR A O 1
ATOM 522 N N . ILE A 1 69 ? -2.162 -7.271 4.528 1.00 97.06 69 ILE A N 1
ATOM 523 C CA . ILE A 1 69 ? -3.004 -7.477 3.349 1.00 97.06 69 ILE A CA 1
ATOM 524 C C . ILE A 1 69 ? -2.870 -8.922 2.876 1.00 97.06 69 ILE A C 1
ATOM 526 O O . ILE A 1 69 ? -1.962 -9.639 3.291 1.00 97.06 69 ILE A O 1
ATOM 530 N N . THR A 1 70 ? -3.766 -9.342 1.997 1.00 97.38 70 THR A N 1
ATOM 531 C CA . THR A 1 70 ? -3.616 -10.566 1.208 1.00 97.38 70 THR A CA 1
ATOM 532 C C . THR A 1 70 ? -4.033 -10.285 -0.228 1.00 97.38 70 THR A C 1
ATOM 534 O O . THR A 1 70 ? -4.853 -9.396 -0.463 1.00 97.38 70 THR A O 1
ATOM 537 N N . PHE A 1 71 ? -3.464 -11.017 -1.180 1.00 97.00 71 PHE A N 1
ATOM 538 C CA . PHE A 1 71 ? -3.872 -11.021 -2.580 1.00 97.00 71 PHE A CA 1
ATOM 539 C C . PHE A 1 71 ? -3.872 -12.457 -3.109 1.00 97.00 71 PHE A C 1
ATOM 541 O O . PHE A 1 71 ? -3.177 -13.327 -2.588 1.00 97.00 71 PHE A O 1
ATOM 548 N N . ARG A 1 72 ? -4.654 -12.736 -4.158 1.00 94.56 72 ARG A N 1
ATOM 549 C CA . ARG A 1 72 ? -4.706 -14.084 -4.752 1.00 94.56 72 ARG A CA 1
ATOM 550 C C . ARG A 1 72 ? -3.604 -14.307 -5.776 1.00 94.56 72 ARG A C 1
ATOM 552 O O . ARG A 1 72 ? -3.063 -15.406 -5.868 1.00 94.56 72 ARG A O 1
ATOM 559 N N . LYS A 1 73 ? -3.345 -13.307 -6.617 1.00 91.81 73 LYS A N 1
ATOM 560 C CA . LYS A 1 73 ? -2.350 -13.406 -7.687 1.00 91.81 73 LYS A CA 1
ATOM 561 C C . LYS A 1 73 ? -1.486 -12.163 -7.700 1.00 91.81 73 LYS A C 1
ATOM 563 O O . LYS A 1 73 ? -1.985 -11.052 -7.539 1.00 91.81 73 LYS A O 1
ATOM 568 N N . ASN A 1 74 ? -0.212 -12.405 -7.951 1.00 91.69 74 ASN A N 1
ATOM 569 C CA . ASN A 1 74 ? 0.802 -11.409 -8.220 1.00 91.69 74 ASN A CA 1
ATOM 570 C C . ASN A 1 74 ? 1.244 -11.600 -9.673 1.00 91.69 74 ASN A C 1
ATOM 572 O O . ASN A 1 74 ? 1.784 -12.649 -10.030 1.00 91.69 74 ASN A O 1
ATOM 576 N N . MET A 1 75 ? 0.936 -10.612 -10.501 1.00 88.56 75 MET A N 1
ATOM 577 C CA . MET A 1 75 ? 1.501 -10.429 -11.830 1.00 88.56 75 MET A CA 1
ATOM 578 C C . MET A 1 75 ? 2.443 -9.229 -11.767 1.00 88.56 75 MET A C 1
ATOM 580 O O . MET A 1 75 ? 2.282 -8.358 -10.918 1.00 88.56 75 MET A O 1
ATOM 584 N N . GLU A 1 76 ? 3.382 -9.154 -12.702 1.00 84.56 76 GLU A N 1
ATOM 585 C CA . GLU A 1 76 ? 4.479 -8.178 -12.695 1.00 84.56 76 GLU A CA 1
ATOM 586 C C . GLU A 1 76 ? 4.038 -6.725 -12.434 1.00 84.56 76 GLU A C 1
ATOM 588 O O . GLU A 1 76 ? 4.669 -6.017 -11.655 1.00 84.56 76 GLU A O 1
ATOM 593 N N . VAL A 1 77 ? 2.896 -6.311 -12.994 1.00 91.56 77 VAL A N 1
ATOM 594 C CA . VAL A 1 77 ? 2.336 -4.955 -12.841 1.00 91.56 77 VAL A CA 1
ATOM 595 C C . VAL A 1 77 ? 0.972 -4.905 -12.148 1.00 91.56 77 VAL A C 1
ATOM 597 O O . VAL A 1 77 ? 0.366 -3.836 -12.073 1.00 91.56 77 VAL A O 1
ATOM 600 N N . LEU A 1 78 ? 0.449 -6.042 -11.678 1.00 95.38 78 LEU A N 1
ATOM 601 C CA . LEU A 1 78 ? -0.929 -6.153 -11.195 1.00 95.38 78 LEU A CA 1
ATOM 602 C C . LEU A 1 78 ? -1.065 -7.176 -10.068 1.00 95.38 78 LEU A C 1
ATOM 604 O O . LEU A 1 78 ? -0.774 -8.359 -10.240 1.00 95.38 78 LEU A O 1
ATOM 608 N N . PHE A 1 79 ? -1.645 -6.741 -8.954 1.00 97.19 79 PHE A N 1
ATOM 609 C CA . PHE A 1 79 ? -2.081 -7.621 -7.875 1.00 97.19 79 PHE A CA 1
ATOM 610 C C . PHE A 1 79 ? -3.602 -7.775 -7.929 1.00 97.19 79 PHE A C 1
ATOM 612 O O . PHE A 1 79 ? -4.322 -6.783 -8.047 1.00 97.19 79 PHE A O 1
ATOM 619 N N . THR A 1 80 ? -4.110 -9.009 -7.866 1.00 96.88 80 THR A N 1
ATOM 620 C CA . THR A 1 80 ? -5.555 -9.291 -7.970 1.00 96.88 80 THR A CA 1
ATOM 621 C C . THR A 1 80 ? -6.126 -9.857 -6.679 1.00 96.88 80 THR A C 1
ATOM 623 O O . THR A 1 80 ? -5.464 -10.647 -6.001 1.00 96.88 80 THR A O 1
ATOM 626 N N . ASP A 1 81 ? -7.399 -9.554 -6.419 1.00 96.12 81 ASP A N 1
ATOM 627 C CA . ASP A 1 81 ? -8.126 -9.932 -5.200 1.00 96.12 81 ASP A CA 1
ATOM 628 C C . ASP A 1 81 ? -7.425 -9.450 -3.919 1.00 96.12 81 ASP A C 1
ATOM 630 O O . ASP A 1 81 ? -7.343 -10.175 -2.929 1.00 96.12 81 ASP A O 1
ATOM 634 N N . CYS A 1 82 ? -6.900 -8.225 -3.946 1.00 97.62 82 CYS A N 1
ATOM 635 C CA . CYS A 1 82 ? -6.274 -7.595 -2.795 1.00 97.62 82 CYS A CA 1
ATOM 636 C C . CYS A 1 82 ? -7.338 -7.196 -1.766 1.00 97.62 82 CYS A C 1
ATOM 638 O O . CYS A 1 82 ? -8.337 -6.566 -2.123 1.00 97.62 82 CYS A O 1
ATOM 640 N N . VAL A 1 83 ? -7.120 -7.516 -0.491 1.00 97.50 83 VAL A N 1
ATOM 641 C CA . VAL A 1 83 ? -8.008 -7.135 0.620 1.00 97.50 83 VAL A CA 1
ATOM 642 C C . VAL A 1 83 ? -7.221 -6.992 1.929 1.00 97.50 83 VAL A C 1
ATOM 644 O O . VAL A 1 83 ? -6.156 -7.592 2.096 1.00 97.50 83 VAL A O 1
ATOM 647 N N . LEU A 1 84 ? -7.730 -6.180 2.863 1.00 95.94 84 LEU A N 1
ATOM 648 C CA . LEU A 1 84 ? -7.183 -6.084 4.221 1.00 95.94 84 LEU A CA 1
ATOM 649 C C . LEU A 1 84 ? -7.369 -7.405 4.975 1.00 95.94 84 LEU A C 1
ATOM 651 O O . LEU A 1 84 ? -8.427 -8.032 4.908 1.00 95.94 84 LEU A O 1
ATOM 655 N N . THR A 1 85 ? -6.363 -7.792 5.755 1.00 94.94 85 THR A N 1
ATOM 656 C CA . THR A 1 85 ? -6.520 -8.841 6.770 1.00 94.94 85 THR A CA 1
ATOM 657 C C . THR A 1 85 ? -7.162 -8.266 8.037 1.00 94.94 85 THR A C 1
ATOM 659 O O . THR A 1 85 ? -7.306 -7.051 8.181 1.00 94.94 85 THR A O 1
ATOM 662 N N . ALA A 1 86 ? -7.471 -9.127 9.014 1.00 87.75 86 ALA A N 1
ATOM 663 C CA . ALA A 1 86 ? -7.892 -8.681 10.344 1.00 87.75 86 ALA A CA 1
ATOM 664 C C . ALA A 1 86 ? -6.853 -7.750 10.999 1.00 87.75 86 ALA A C 1
ATOM 666 O O . ALA A 1 86 ? -7.213 -6.704 11.527 1.00 87.75 86 ALA A O 1
ATOM 667 N N . LYS A 1 87 ? -5.556 -8.080 10.892 1.00 88.75 87 LYS A N 1
ATOM 668 C CA . LYS A 1 87 ? -4.465 -7.225 11.383 1.00 88.75 87 LYS A CA 1
ATOM 669 C C . LYS A 1 87 ? -4.442 -5.880 10.658 1.00 88.75 87 LYS A C 1
ATOM 671 O O . LYS A 1 87 ? -4.307 -4.848 11.306 1.00 88.75 87 LYS A O 1
ATOM 676 N N . GLY A 1 88 ? -4.569 -5.886 9.329 1.00 88.06 88 GLY A N 1
ATOM 677 C CA . GLY A 1 88 ? -4.630 -4.660 8.535 1.00 88.06 88 GLY A CA 1
ATOM 678 C C . GLY A 1 88 ? -5.781 -3.751 8.954 1.00 88.06 88 GLY A C 1
ATOM 679 O O . GLY A 1 88 ? -5.573 -2.562 9.177 1.00 88.06 88 GLY A O 1
ATOM 680 N N . LEU A 1 89 ? -6.979 -4.318 9.113 1.00 86.06 89 LEU A N 1
ATOM 681 C CA . LEU A 1 89 ? -8.173 -3.572 9.497 1.00 86.06 89 LEU A CA 1
ATOM 682 C C . LEU A 1 89 ? -8.090 -3.020 10.927 1.00 86.06 89 LEU A C 1
ATOM 684 O O . LEU A 1 89 ? -8.382 -1.845 11.132 1.00 86.06 89 L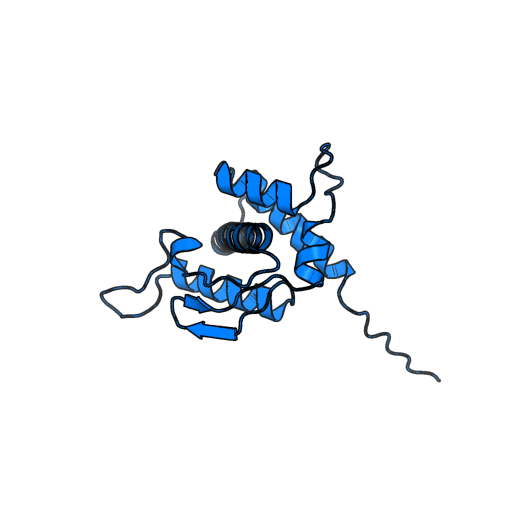EU A O 1
ATOM 688 N N . GLU A 1 90 ? -7.658 -3.825 11.900 1.00 85.00 90 GLU A N 1
ATOM 689 C CA . GLU A 1 90 ? -7.532 -3.392 13.301 1.00 85.00 90 GLU A CA 1
ATOM 690 C C . GLU A 1 90 ? -6.570 -2.218 13.455 1.00 85.00 90 GLU A C 1
ATOM 692 O O . GLU A 1 90 ? -6.870 -1.215 14.102 1.00 85.00 90 GLU A O 1
ATOM 697 N N . VAL A 1 91 ? -5.427 -2.300 12.782 1.00 83.94 91 VAL A N 1
ATOM 698 C CA . VAL A 1 91 ? -4.437 -1.230 12.802 1.00 83.94 91 VAL A CA 1
ATOM 699 C C . VAL A 1 91 ? -4.977 0.049 12.154 1.00 83.94 91 VAL A C 1
ATOM 701 O O . VAL A 1 91 ? -4.696 1.144 12.642 1.00 83.94 91 VAL A O 1
ATOM 704 N N . LEU A 1 92 ? -5.765 -0.065 11.081 1.00 80.44 92 LEU A N 1
ATOM 705 C CA . LEU A 1 92 ? -6.395 1.092 10.443 1.00 80.44 92 LEU A CA 1
ATOM 706 C C . LEU A 1 92 ? -7.535 1.678 11.288 1.00 80.44 92 LEU A C 1
ATOM 708 O O . LEU A 1 92 ? -7.746 2.885 11.237 1.00 80.44 92 LEU A O 1
ATOM 712 N N . ASN A 1 93 ? -8.223 0.880 12.103 1.00 81.12 93 ASN A N 1
ATOM 713 C CA . ASN A 1 93 ? -9.243 1.365 13.038 1.00 81.12 93 ASN A CA 1
ATOM 714 C C . ASN A 1 93 ? -8.652 2.008 14.302 1.00 81.12 93 ASN A C 1
ATOM 716 O O . ASN A 1 93 ? -9.351 2.741 15.003 1.00 81.12 93 ASN A O 1
ATOM 720 N N . ALA A 1 94 ? -7.374 1.770 14.604 1.00 76.69 94 ALA A N 1
ATOM 721 C CA . ALA A 1 94 ? -6.725 2.367 15.761 1.00 76.69 94 ALA A CA 1
ATOM 722 C C . ALA A 1 94 ? -6.656 3.900 15.636 1.00 76.69 94 ALA A C 1
ATOM 724 O O . ALA A 1 94 ? -6.292 4.446 14.594 1.00 76.69 94 ALA A O 1
ATOM 725 N N . ILE A 1 95 ? -6.981 4.599 16.726 1.00 64.56 95 ILE A N 1
ATOM 726 C CA . ILE A 1 95 ? -6.900 6.062 16.812 1.00 64.56 95 ILE A CA 1
ATOM 727 C C . ILE A 1 95 ? -5.476 6.448 17.243 1.00 64.56 95 ILE A C 1
ATOM 729 O O . ILE A 1 95 ? -5.038 6.029 18.323 1.00 64.56 95 ILE A O 1
ATOM 733 N N . PRO A 1 96 ? -4.731 7.237 16.448 1.00 62.69 96 PRO A N 1
ATOM 734 C CA . PRO A 1 96 ? -3.401 7.687 16.836 1.00 62.69 96 PRO A CA 1
ATOM 735 C C . PRO A 1 96 ? -3.488 8.703 17.971 1.00 62.69 96 PRO A C 1
ATOM 737 O O . PRO A 1 96 ? -3.980 9.807 17.780 1.00 62.69 96 PRO A O 1
ATOM 740 N N . SER A 1 97 ? -2.953 8.374 19.148 1.00 58.34 97 SER A N 1
ATOM 741 C CA . SER A 1 97 ? -2.932 9.285 20.305 1.00 58.34 97 SER A CA 1
ATOM 742 C C . SER A 1 97 ? -2.161 10.591 20.054 1.00 58.34 97 SER A C 1
ATOM 744 O O . SER A 1 97 ? -2.343 11.561 20.785 1.00 58.34 97 SER A O 1
ATOM 746 N N . SER A 1 98 ? -1.311 10.629 19.022 1.00 56.72 98 SER A N 1
ATOM 747 C CA . SER A 1 98 ? -0.573 11.813 18.569 1.00 56.72 98 SER A CA 1
ATOM 748 C C . SER A 1 98 ? -1.379 12.753 17.665 1.00 56.72 98 SER A C 1
ATOM 750 O O . SER A 1 98 ? -0.966 13.895 17.469 1.00 56.72 98 SER A O 1
ATOM 752 N N . LEU A 1 99 ? -2.512 12.304 17.118 1.00 56.38 99 LEU A N 1
ATOM 753 C CA . LEU A 1 99 ? -3.455 13.142 16.390 1.00 56.38 99 LEU A CA 1
ATOM 754 C C . LEU A 1 99 ? -4.573 13.488 17.369 1.00 56.38 99 LEU A C 1
ATOM 756 O O . LEU A 1 99 ? -5.322 12.629 17.812 1.00 56.38 99 LEU A O 1
ATOM 760 N N . SER A 1 100 ? -4.701 14.759 17.728 1.00 55.62 100 SER A N 1
ATOM 761 C CA . SER A 1 100 ? -5.750 15.279 18.617 1.00 55.62 100 SER A CA 1
ATOM 762 C C . SER A 1 100 ? -7.166 15.210 18.012 1.00 55.62 100 SER A C 1
ATOM 764 O O . SER A 1 100 ? -8.065 15.942 18.424 1.00 55.62 100 SER A O 1
ATOM 766 N N . THR A 1 101 ? -7.377 14.350 17.017 1.00 57.00 101 THR A N 1
ATOM 767 C CA . THR A 1 101 ? -8.618 14.174 16.276 1.00 57.00 101 THR A CA 1
ATOM 768 C C . THR A 1 101 ? -9.206 12.798 16.586 1.00 57.00 101 THR A C 1
ATOM 770 O O . THR A 1 101 ? -8.487 11.818 16.738 1.00 57.00 101 THR A O 1
ATOM 773 N N . SER A 1 102 ? -10.536 12.691 16.655 1.00 70.19 102 SER A N 1
ATOM 774 C CA . SER A 1 102 ? -11.258 11.413 16.809 1.00 70.19 102 SER A CA 1
ATOM 775 C C . SER A 1 102 ? -11.176 10.511 15.564 1.00 70.19 102 SER A C 1
ATOM 777 O O . SER A 1 102 ? -12.053 9.678 15.363 1.00 70.19 102 SER A O 1
ATOM 779 N N . GLN A 1 103 ? -10.179 10.721 14.699 1.00 76.06 103 GLN A N 1
ATOM 780 C CA . GLN A 1 103 ? -10.024 10.013 13.436 1.00 76.06 103 GLN A CA 1
ATOM 781 C C . GLN A 1 103 ? -9.193 8.747 13.629 1.00 76.06 103 GLN A C 1
ATOM 783 O O . GLN A 1 103 ? -8.156 8.750 14.294 1.00 76.06 103 GLN A O 1
ATOM 788 N N . THR A 1 104 ? -9.630 7.674 12.990 1.00 78.25 104 THR A N 1
ATOM 789 C CA . THR A 1 104 ? -8.872 6.428 12.878 1.00 78.25 104 THR A CA 1
ATOM 790 C C . THR A 1 104 ? -7.661 6.605 11.953 1.00 78.25 104 THR A C 1
ATOM 792 O O . THR A 1 104 ? -7.611 7.519 11.120 1.00 78.25 104 THR A O 1
ATOM 795 N N . ALA A 1 105 ? -6.663 5.726 12.060 1.00 77.50 105 ALA A N 1
ATOM 796 C CA . ALA A 1 105 ? -5.497 5.742 11.179 1.00 77.50 105 ALA A CA 1
ATOM 797 C C . ALA A 1 105 ? -5.867 5.557 9.697 1.00 77.50 105 ALA A C 1
ATOM 799 O O . ALA A 1 105 ? -5.239 6.171 8.836 1.00 77.50 105 ALA A O 1
ATOM 800 N N . GLY A 1 106 ? -6.906 4.775 9.394 1.00 71.12 106 GLY A N 1
ATOM 801 C CA . GLY A 1 106 ? -7.440 4.589 8.045 1.00 71.12 106 GLY A CA 1
ATOM 802 C C . GLY A 1 106 ? -8.038 5.868 7.468 1.00 71.12 106 GLY A C 1
ATOM 803 O O . GLY A 1 106 ? -7.684 6.263 6.355 1.00 71.12 106 GLY A O 1
ATOM 804 N N . GLU A 1 107 ? -8.865 6.577 8.242 1.00 78.75 107 GLU A N 1
ATOM 805 C CA . GLU A 1 107 ? -9.396 7.888 7.845 1.00 78.75 107 GLU A CA 1
ATOM 806 C C . GLU A 1 107 ? -8.277 8.913 7.642 1.00 78.75 107 GLU A C 1
ATOM 808 O O . GLU A 1 107 ? -8.306 9.694 6.685 1.00 78.75 107 GLU A O 1
ATOM 813 N N . PHE A 1 108 ? -7.271 8.902 8.520 1.00 80.75 108 PHE A N 1
ATOM 814 C CA . PHE A 1 108 ? -6.125 9.796 8.416 1.00 80.75 108 PHE A CA 1
ATOM 815 C C . PHE A 1 108 ? -5.283 9.511 7.165 1.00 80.75 108 PHE A C 1
ATOM 817 O O . PHE A 1 108 ? -5.011 10.442 6.406 1.00 80.75 108 PHE A O 1
ATOM 824 N N . VAL A 1 109 ? -4.938 8.245 6.892 1.00 82.56 109 VAL A N 1
ATOM 825 C CA . VAL A 1 109 ? -4.218 7.838 5.670 1.00 82.56 109 VAL A CA 1
ATOM 826 C C . VAL A 1 109 ? -5.007 8.201 4.418 1.00 82.56 109 VAL A C 1
ATOM 828 O O . VAL A 1 109 ? -4.453 8.849 3.532 1.00 82.56 109 VAL A O 1
ATOM 831 N N . SER A 1 110 ? -6.291 7.831 4.340 1.00 81.19 110 SER A N 1
ATOM 832 C CA . SER A 1 110 ? -7.122 8.106 3.157 1.00 81.19 110 SER A CA 1
ATOM 833 C C . SER A 1 110 ? -7.188 9.605 2.868 1.00 81.19 110 SER A C 1
ATOM 835 O O . SER A 1 110 ? -6.987 10.042 1.731 1.00 81.19 110 SER A O 1
ATOM 837 N N . LYS A 1 111 ? -7.376 10.428 3.908 1.00 82.25 111 LYS A N 1
ATOM 838 C CA . LYS A 1 111 ? -7.382 11.886 3.767 1.00 82.25 111 LYS A CA 1
ATOM 839 C C . LYS A 1 111 ? -6.013 12.435 3.355 1.00 82.25 111 LYS A C 1
ATOM 841 O O . LYS A 1 111 ? -5.957 13.289 2.473 1.00 82.25 111 LYS A O 1
ATOM 846 N N . ALA A 1 112 ? -4.924 11.960 3.962 1.00 82.44 112 ALA A N 1
ATOM 847 C CA . ALA A 1 112 ? -3.570 12.426 3.666 1.00 82.44 112 ALA A CA 1
ATOM 848 C C . ALA A 1 112 ? -3.151 12.104 2.222 1.00 82.44 112 ALA A C 1
ATOM 850 O O . ALA A 1 112 ? -2.610 12.973 1.537 1.00 82.44 112 ALA A O 1
ATOM 851 N N . VAL A 1 113 ? -3.474 10.896 1.743 1.00 84.31 113 VAL A N 1
ATOM 852 C CA . VAL A 1 113 ? -3.247 10.469 0.354 1.00 84.31 113 VAL A CA 1
ATOM 853 C C . VAL A 1 113 ? -4.032 11.349 -0.619 1.00 84.31 113 VAL A C 1
ATOM 855 O O . VAL A 1 113 ? -3.461 11.846 -1.585 1.00 84.31 113 VAL A O 1
ATOM 858 N N . LYS A 1 114 ? -5.320 11.605 -0.353 1.00 83.75 114 LYS A N 1
ATOM 859 C CA . LYS A 1 114 ? -6.157 12.476 -1.202 1.00 83.75 114 LYS A CA 1
ATOM 860 C C . LYS A 1 114 ? -5.677 13.929 -1.230 1.00 83.75 114 LYS A C 1
ATOM 862 O O . LYS A 1 114 ? -5.839 14.598 -2.243 1.00 83.75 114 LYS A O 1
ATOM 867 N N . ALA A 1 115 ? -5.100 14.413 -0.132 1.00 82.56 115 ALA A N 1
ATOM 868 C CA . ALA A 1 115 ? -4.581 15.774 -0.018 1.00 82.56 115 ALA A CA 1
ATOM 869 C C . ALA A 1 115 ? -3.152 15.948 -0.570 1.00 82.56 115 ALA A C 1
ATOM 871 O O . ALA A 1 115 ? -2.672 17.077 -0.626 1.00 82.56 115 ALA A O 1
ATOM 872 N N . GLY A 1 116 ? -2.451 14.864 -0.932 1.00 75.56 116 GLY A N 1
ATOM 873 C CA . GLY A 1 116 ? -1.047 14.919 -1.360 1.00 75.56 116 GLY A CA 1
ATOM 874 C C . GLY A 1 116 ? -0.069 15.341 -0.251 1.00 75.56 116 GLY A C 1
ATOM 875 O O . GLY A 1 116 ? 1.019 15.837 -0.534 1.00 75.56 116 GLY A O 1
ATOM 876 N N . ALA A 1 117 ? -0.443 15.178 1.022 1.00 80.06 117 ALA A N 1
ATOM 877 C CA . ALA A 1 117 ? 0.337 15.656 2.163 1.00 80.06 117 ALA A CA 1
ATOM 878 C C . ALA A 1 117 ? 1.400 14.625 2.598 1.00 80.06 117 ALA A C 1
ATOM 88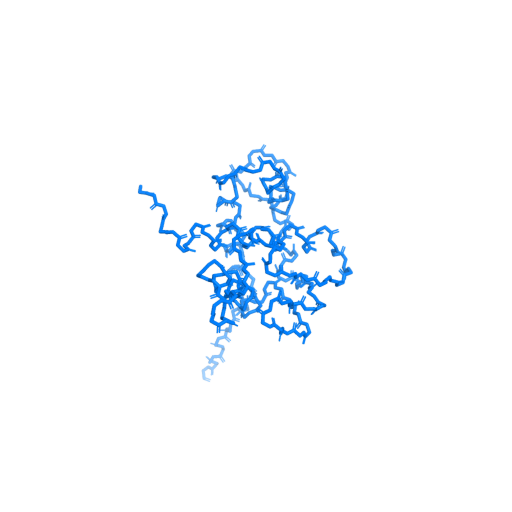0 O O . ALA A 1 117 ? 1.165 13.834 3.515 1.00 80.06 117 ALA A O 1
ATOM 881 N N . ALA A 1 118 ? 2.576 14.642 1.959 1.00 73.06 118 ALA A N 1
ATOM 882 C CA . ALA A 1 118 ? 3.641 13.642 2.150 1.00 73.06 118 ALA A CA 1
ATOM 883 C C . ALA A 1 118 ? 4.065 13.429 3.622 1.00 73.06 118 ALA A C 1
ATOM 885 O O . ALA A 1 118 ? 4.159 12.294 4.090 1.00 73.06 118 ALA A O 1
ATOM 886 N N . GLU A 1 119 ? 4.237 14.501 4.403 1.00 73.88 119 GLU A N 1
ATOM 887 C CA . GLU A 1 119 ? 4.622 14.385 5.822 1.00 73.88 119 GLU A CA 1
ATOM 888 C C . GLU A 1 119 ? 3.537 13.714 6.683 1.00 73.88 119 GLU A C 1
ATOM 890 O O . GLU A 1 119 ? 3.834 12.929 7.593 1.00 73.88 119 GLU A O 1
ATOM 895 N N . SER A 1 120 ? 2.264 13.984 6.374 1.00 76.69 120 SER A N 1
ATOM 896 C CA . SER A 1 120 ? 1.123 13.355 7.050 1.00 76.69 120 SER A CA 1
ATOM 897 C C . SER A 1 120 ? 1.023 11.874 6.687 1.00 76.69 120 SER A C 1
ATOM 899 O O . SER A 1 120 ? 0.812 11.044 7.569 1.00 76.69 120 SER A O 1
ATOM 901 N N . VAL A 1 121 ? 1.271 11.534 5.419 1.00 79.00 121 VAL A N 1
ATOM 902 C CA . VAL A 1 121 ? 1.338 10.152 4.922 1.00 79.00 121 VAL A CA 1
ATOM 903 C C . VAL A 1 121 ? 2.402 9.344 5.671 1.00 79.00 121 VAL A C 1
ATOM 905 O O . VAL A 1 121 ? 2.091 8.310 6.262 1.00 79.00 121 VAL A O 1
ATOM 908 N N . SER A 1 122 ? 3.638 9.844 5.731 1.00 79.56 122 SER A N 1
ATOM 909 C CA . SER A 1 122 ? 4.739 9.165 6.426 1.00 79.56 122 SER A CA 1
ATOM 910 C C . SER A 1 122 ? 4.466 8.974 7.924 1.00 79.56 122 SER A C 1
ATOM 912 O O . SER A 1 122 ? 4.808 7.938 8.498 1.00 79.56 122 SER A O 1
ATOM 914 N N . SER A 1 123 ? 3.819 9.944 8.573 1.00 79.62 123 SER A N 1
ATOM 915 C CA . SER A 1 123 ? 3.439 9.829 9.988 1.00 79.62 123 SER A CA 1
ATOM 916 C C . SER A 1 123 ? 2.368 8.759 10.212 1.00 79.62 123 SER A C 1
ATOM 918 O O . SER A 1 123 ? 2.456 7.981 11.163 1.00 79.62 123 SER A O 1
ATOM 920 N N . ALA A 1 124 ? 1.394 8.679 9.306 1.00 80.25 124 ALA A N 1
ATOM 921 C CA . ALA A 1 124 ? 0.316 7.705 9.363 1.00 80.25 124 ALA A CA 1
ATOM 922 C C . ALA A 1 124 ? 0.827 6.265 9.214 1.00 80.25 124 ALA A C 1
ATOM 924 O O . ALA A 1 124 ? 0.490 5.397 10.019 1.00 80.25 124 ALA A O 1
ATOM 925 N N . VAL A 1 125 ? 1.697 6.019 8.229 1.00 81.06 125 VAL A N 1
ATOM 926 C CA . VAL A 1 125 ? 2.275 4.686 8.007 1.00 81.06 125 VAL A CA 1
ATOM 927 C C . VAL A 1 125 ? 3.113 4.244 9.197 1.00 81.06 125 VAL A C 1
ATOM 929 O O . VAL A 1 125 ? 2.964 3.115 9.655 1.00 81.06 125 VAL A O 1
ATOM 932 N N . LYS A 1 126 ? 3.942 5.127 9.765 1.00 81.75 126 LYS A N 1
ATOM 933 C CA . LYS A 1 126 ? 4.717 4.798 10.973 1.00 81.75 126 LYS A CA 1
ATOM 934 C C . LYS A 1 126 ? 3.821 4.352 12.123 1.00 81.75 126 LYS A C 1
ATOM 936 O O . LYS A 1 126 ? 4.143 3.371 12.788 1.00 81.75 126 LYS A O 1
ATOM 941 N N . PHE A 1 127 ? 2.704 5.045 12.341 1.00 84.25 127 PHE A N 1
ATOM 942 C CA . PHE A 1 127 ? 1.737 4.652 13.360 1.00 84.25 127 PHE A CA 1
ATOM 943 C C . PHE A 1 127 ? 1.155 3.261 13.083 1.00 84.25 127 PHE A C 1
ATOM 945 O O . PHE A 1 127 ? 1.186 2.408 13.967 1.00 84.25 127 PHE A O 1
ATOM 952 N N . ILE A 1 128 ? 0.687 3.021 11.854 1.00 82.75 128 ILE A N 1
ATOM 953 C CA . ILE A 1 128 ? 0.119 1.735 11.426 1.00 82.75 128 ILE A CA 1
ATOM 954 C C . ILE A 1 128 ? 1.119 0.603 11.683 1.00 82.75 128 ILE A C 1
ATOM 956 O O . ILE A 1 128 ? 0.811 -0.383 12.351 1.00 82.75 128 ILE A O 1
ATOM 960 N N . LEU A 1 129 ? 2.355 0.762 11.213 1.00 82.88 129 LEU A N 1
ATOM 961 C CA . LEU A 1 129 ? 3.374 -0.272 11.351 1.00 82.88 129 LEU A CA 1
ATOM 962 C C . LEU A 1 129 ? 3.752 -0.530 12.810 1.00 82.88 129 LEU A C 1
ATOM 964 O O . LEU A 1 129 ? 3.903 -1.687 13.196 1.00 82.88 129 LEU A O 1
ATOM 968 N N . ALA A 1 130 ? 3.862 0.521 13.627 1.00 82.06 130 ALA A N 1
ATOM 969 C CA . ALA A 1 130 ? 4.127 0.379 15.055 1.00 82.06 130 ALA A CA 1
ATOM 970 C C . ALA A 1 130 ? 2.987 -0.368 15.762 1.00 82.06 130 ALA A C 1
ATOM 972 O O . ALA A 1 130 ? 3.238 -1.294 16.530 1.00 82.06 130 ALA A O 1
ATOM 973 N N . LYS A 1 131 ? 1.732 -0.022 15.453 1.00 83.06 131 LYS A N 1
ATOM 974 C CA . LYS A 1 131 ? 0.558 -0.692 16.017 1.00 83.06 131 LYS A CA 1
ATOM 975 C C . LYS A 1 131 ? 0.439 -2.145 15.595 1.00 83.06 131 LYS A C 1
ATOM 977 O O . LYS A 1 131 ? 0.097 -2.985 16.418 1.00 83.06 131 LYS A O 1
ATOM 982 N N . GLY A 1 132 ? 0.799 -2.479 14.361 1.00 78.50 132 GLY A N 1
ATOM 983 C CA . GLY A 1 132 ? 0.790 -3.862 13.895 1.00 78.50 132 GLY A CA 1
ATOM 984 C C . GLY A 1 132 ? 1.728 -4.804 14.658 1.00 78.50 132 GLY A C 1
ATOM 985 O O . GLY A 1 132 ? 1.512 -6.015 14.606 1.00 78.50 132 GLY A O 1
ATOM 986 N N . ILE A 1 133 ? 2.731 -4.288 15.380 1.00 81.94 133 ILE A N 1
ATOM 987 C CA . ILE A 1 133 ? 3.605 -5.092 16.252 1.00 81.94 133 ILE A CA 1
ATOM 988 C C . ILE A 1 133 ? 2.833 -5.611 17.477 1.00 81.94 133 ILE A C 1
ATOM 990 O O . ILE A 1 133 ? 3.077 -6.735 17.907 1.00 81.94 133 ILE A O 1
ATOM 994 N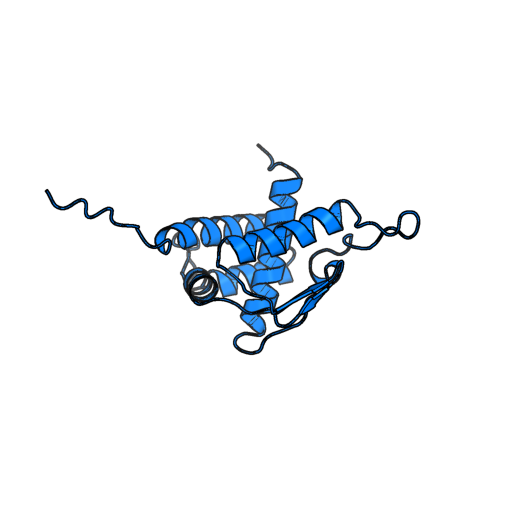 N . GLU A 1 134 ? 1.856 -4.854 17.992 1.00 81.94 134 GLU A N 1
ATOM 995 C CA . GLU A 1 134 ? 1.022 -5.252 19.144 1.00 81.94 134 GLU A CA 1
ATOM 996 C C . GLU A 1 134 ? 0.155 -6.491 18.840 1.00 81.94 134 GLU A C 1
ATOM 998 O O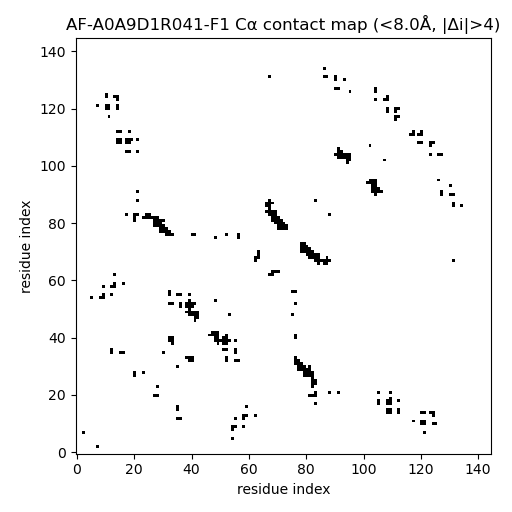 . GLU A 1 134 ? -0.238 -7.213 19.752 1.00 81.94 134 GLU A O 1
ATOM 1003 N N . TYR A 1 135 ? -0.097 -6.765 17.556 1.00 71.19 135 TYR A N 1
ATOM 1004 C CA . TYR A 1 135 ? -0.917 -7.882 17.078 1.00 71.19 135 TYR A CA 1
ATOM 1005 C C . TYR A 1 135 ? -0.097 -9.064 16.543 1.00 71.19 135 TYR A C 1
ATOM 1007 O O . TYR A 1 135 ? -0.660 -9.993 15.961 1.00 71.19 135 TYR A O 1
ATOM 1015 N N . VAL A 1 136 ? 1.231 -9.049 16.699 1.00 71.56 136 VAL A N 1
ATOM 1016 C CA . VAL A 1 136 ? 2.046 -10.240 16.432 1.00 71.56 136 VAL A CA 1
ATOM 1017 C C . VAL A 1 136 ? 1.724 -11.265 17.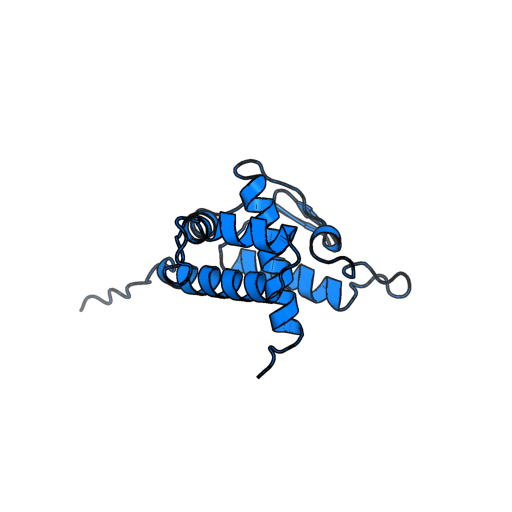522 1.00 71.56 136 VAL A C 1
ATOM 1019 O O . VAL A 1 136 ? 1.879 -10.940 18.701 1.00 71.56 136 VAL A O 1
ATOM 1022 N N . PRO A 1 137 ? 1.282 -12.492 17.183 1.00 56.94 137 PRO A N 1
ATOM 1023 C CA . PRO A 1 137 ? 1.070 -13.518 18.190 1.00 56.94 137 PRO A CA 1
ATOM 1024 C C . PRO A 1 137 ? 2.383 -13.731 18.939 1.00 56.94 137 PRO A C 1
ATOM 1026 O O . PRO A 1 137 ? 3.386 -14.125 18.340 1.00 56.94 137 PRO A O 1
ATOM 1029 N N . LEU A 1 138 ? 2.393 -13.457 20.244 1.00 58.69 138 LEU A N 1
ATOM 1030 C CA . LEU A 1 138 ? 3.473 -13.918 21.101 1.00 58.69 138 LEU A CA 1
ATOM 1031 C C . LEU A 1 138 ? 3.469 -15.442 20.982 1.00 58.69 138 LEU A C 1
ATOM 1033 O O . LEU A 1 138 ? 2.557 -16.099 21.484 1.00 58.69 138 LEU A O 1
ATOM 1037 N N . VAL A 1 139 ? 4.468 -16.014 20.308 1.00 54.91 139 VAL A N 1
ATOM 1038 C CA . VAL A 1 139 ? 4.813 -17.417 20.526 1.00 54.91 139 VAL A CA 1
ATOM 1039 C C . VAL A 1 139 ? 5.325 -17.458 21.956 1.00 54.91 139 VAL A C 1
ATOM 1041 O O . VAL A 1 139 ? 6.501 -17.223 22.232 1.00 54.91 139 VAL A O 1
ATOM 1044 N N . ILE A 1 140 ? 4.399 -17.643 22.894 1.00 53.16 140 ILE A N 1
ATOM 1045 C CA . ILE A 1 140 ? 4.733 -17.915 24.277 1.00 53.16 140 ILE A CA 1
ATOM 1046 C C . ILE A 1 140 ? 5.387 -19.288 24.214 1.00 53.16 140 ILE A C 1
ATOM 1048 O O . ILE A 1 140 ? 4.709 -20.303 24.070 1.00 53.16 140 ILE A O 1
ATOM 1052 N N . ASN A 1 141 ? 6.717 -19.316 24.235 1.00 47.84 141 ASN A N 1
ATOM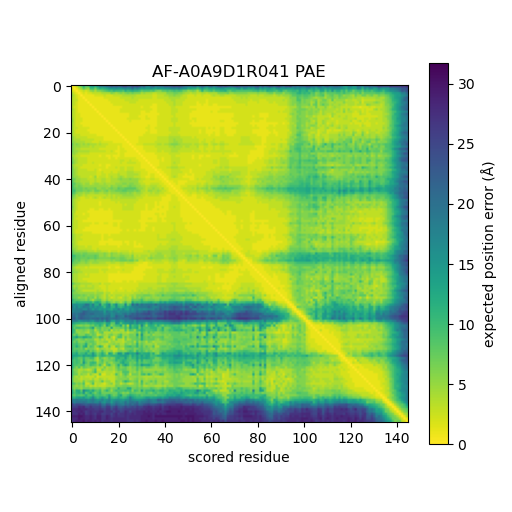 1053 C CA . ASN A 1 141 ? 7.467 -20.530 24.499 1.00 47.84 141 ASN A CA 1
ATOM 1054 C C . ASN A 1 141 ? 7.126 -20.959 25.930 1.00 47.84 141 ASN A C 1
ATOM 1056 O O . ASN A 1 141 ? 7.866 -20.677 26.870 1.00 47.84 141 ASN A O 1
ATOM 1060 N N . THR A 1 142 ? 5.988 -21.629 26.116 1.00 49.78 142 THR A N 1
ATOM 1061 C CA . THR A 1 142 ? 5.752 -22.485 27.274 1.00 49.78 142 THR A CA 1
ATOM 1062 C C . THR A 1 142 ? 6.661 -23.693 27.122 1.00 49.78 142 THR A C 1
ATOM 1064 O O . THR A 1 142 ? 6.230 -24.780 26.746 1.00 49.78 142 THR A O 1
ATOM 1067 N N . VAL A 1 143 ? 7.949 -23.489 27.398 1.00 51.88 143 VAL A N 1
ATOM 1068 C CA . VAL A 1 143 ? 8.790 -24.569 27.896 1.00 51.88 143 VAL A CA 1
ATOM 1069 C C . VAL A 1 143 ? 8.356 -24.742 29.347 1.00 51.88 143 VAL A C 1
ATOM 1071 O O . VAL A 1 143 ? 8.825 -24.051 30.247 1.00 51.88 143 VAL A O 1
ATOM 1074 N N . SER A 1 144 ? 7.326 -25.558 29.548 1.00 51.44 144 SER A N 1
ATOM 1075 C CA . SER A 1 144 ? 6.993 -26.059 30.874 1.00 51.44 144 SER A CA 1
ATOM 1076 C C . SER A 1 144 ? 8.095 -27.034 31.297 1.00 51.44 144 SER A C 1
ATOM 1078 O O . SER A 1 144 ? 8.462 -27.901 30.507 1.00 51.44 144 SER A O 1
ATOM 1080 N N . ASN A 1 145 ? 8.617 -26.783 32.503 1.00 48.91 145 ASN A N 1
ATOM 1081 C CA . ASN A 1 145 ? 9.654 -27.497 33.264 1.00 48.91 145 ASN A CA 1
ATOM 1082 C C . ASN A 1 145 ? 9.832 -28.991 32.976 1.00 48.91 145 ASN A C 1
ATOM 1084 O O . ASN A 1 145 ? 8.811 -29.715 32.997 1.00 48.91 145 ASN A O 1
#